Protein AF-E6PZU3-F1 (afdb_monomer)

Structure (mmCIF, N/CA/C/O backbone):
data_AF-E6PZU3-F1
#
_entry.id   AF-E6PZU3-F1
#
loop_
_atom_site.group_PDB
_atom_site.id
_atom_site.type_symbol
_atom_site.label_atom_id
_atom_site.label_alt_id
_atom_site.label_comp_id
_atom_site.label_asym_id
_atom_site.label_entity_id
_atom_site.label_seq_id
_atom_site.pdbx_PDB_ins_code
_atom_site.Cartn_x
_atom_site.Cartn_y
_atom_site.Cartn_z
_atom_site.occupancy
_atom_site.B_iso_or_equiv
_atom_site.auth_seq_id
_atom_site.auth_comp_id
_atom_site.auth_asym_id
_atom_site.auth_atom_id
_atom_site.pdbx_PDB_model_num
ATOM 1 N N . MET A 1 1 ? -8.728 5.069 -2.945 1.00 85.06 1 MET A N 1
ATOM 2 C CA . MET A 1 1 ? -8.361 6.164 -2.012 1.00 85.06 1 MET A CA 1
ATOM 3 C C . MET A 1 1 ? -6.972 5.962 -1.411 1.00 85.06 1 MET A C 1
ATOM 5 O O . MET A 1 1 ? -6.127 6.800 -1.674 1.00 85.06 1 MET A O 1
ATOM 9 N N . VAL A 1 2 ? -6.689 4.875 -0.670 1.00 94.75 2 VAL A N 1
ATOM 10 C CA . VAL A 1 2 ? -5.337 4.643 -0.093 1.00 94.75 2 VAL A CA 1
ATOM 11 C C . VAL A 1 2 ? -4.251 4.498 -1.169 1.00 94.75 2 VAL A C 1
ATOM 13 O O . VAL A 1 2 ? -3.155 5.011 -0.991 1.00 94.75 2 VAL A O 1
ATOM 16 N N . HIS A 1 3 ? -4.580 3.883 -2.307 1.00 95.62 3 HIS A N 1
ATOM 17 C CA . HIS A 1 3 ? -3.703 3.809 -3.481 1.00 95.62 3 HIS A CA 1
ATOM 18 C C . HIS A 1 3 ? -3.194 5.198 -3.920 1.00 95.62 3 HIS A C 1
ATOM 20 O O . HIS A 1 3 ? -1.994 5.452 -3.977 1.00 95.62 3 HIS A O 1
ATOM 26 N N . GLU A 1 4 ? -4.115 6.141 -4.130 1.00 95.69 4 GLU A N 1
ATOM 27 C CA . GLU A 1 4 ? -3.776 7.515 -4.519 1.00 95.69 4 GLU A CA 1
ATOM 28 C C . GLU A 1 4 ? -2.999 8.259 -3.428 1.00 95.69 4 GLU A C 1
ATOM 30 O O . GLU A 1 4 ? -2.091 9.032 -3.726 1.00 95.69 4 GLU A O 1
ATOM 35 N N . LEU A 1 5 ? -3.305 7.993 -2.153 1.00 95.38 5 LEU A N 1
ATOM 36 C CA . LEU A 1 5 ? -2.524 8.533 -1.041 1.00 95.38 5 LEU A CA 1
ATOM 37 C C . LEU A 1 5 ? -1.078 8.021 -1.081 1.00 95.38 5 LEU A C 1
ATOM 39 O O . LEU A 1 5 ? -0.147 8.806 -0.917 1.00 95.38 5 LEU A O 1
ATOM 43 N N . ALA A 1 6 ? -0.869 6.731 -1.344 1.00 94.94 6 ALA A N 1
ATOM 44 C CA . ALA A 1 6 ? 0.468 6.166 -1.487 1.00 94.94 6 ALA A CA 1
ATOM 45 C C . ALA A 1 6 ? 1.221 6.794 -2.672 1.00 94.94 6 ALA A C 1
ATOM 47 O O . ALA A 1 6 ? 2.409 7.106 -2.546 1.00 94.94 6 ALA A O 1
ATOM 48 N N . HIS A 1 7 ? 0.537 7.066 -3.790 1.00 94.12 7 HIS A N 1
ATOM 49 C CA . HIS A 1 7 ? 1.108 7.849 -4.888 1.00 94.12 7 HIS A CA 1
ATOM 50 C C . HIS A 1 7 ? 1.531 9.249 -4.461 1.00 94.12 7 HIS A C 1
ATOM 52 O O . HIS A 1 7 ? 2.650 9.667 -4.762 1.00 94.12 7 HIS A O 1
ATOM 58 N N . GLU A 1 8 ? 0.681 9.948 -3.723 1.00 94.12 8 GLU A N 1
ATOM 59 C CA . GLU A 1 8 ? 0.963 11.298 -3.249 1.00 94.12 8 GLU A CA 1
ATOM 60 C C . GLU A 1 8 ? 2.112 11.342 -2.224 1.00 94.12 8 GLU A C 1
ATOM 62 O O . GLU A 1 8 ? 2.855 12.325 -2.164 1.00 94.12 8 GLU A O 1
ATOM 67 N N . MET A 1 9 ? 2.296 10.285 -1.429 1.00 92.88 9 MET A N 1
ATOM 68 C CA . MET A 1 9 ? 3.371 10.188 -0.434 1.00 92.88 9 MET A CA 1
ATOM 69 C C . MET A 1 9 ? 4.721 9.799 -1.043 1.00 92.88 9 MET A C 1
ATOM 71 O O . MET A 1 9 ? 5.750 10.337 -0.640 1.00 92.88 9 MET A O 1
ATOM 75 N N . LEU A 1 10 ? 4.735 8.859 -1.990 1.00 89.25 10 LEU A N 1
ATOM 76 C CA . LEU A 1 10 ? 5.974 8.269 -2.502 1.00 89.25 10 LEU A CA 1
ATOM 77 C C . LEU A 1 10 ? 6.428 8.877 -3.823 1.00 89.25 10 LEU A C 1
ATOM 79 O O . LEU A 1 10 ? 7.619 9.077 -4.044 1.00 89.25 10 LEU A O 1
ATOM 83 N N . HIS A 1 11 ? 5.500 9.187 -4.721 1.00 83.88 11 HIS A N 1
ATOM 84 C CA . HIS A 1 11 ? 5.802 9.315 -6.146 1.00 83.88 11 HIS A CA 1
ATOM 85 C C . HIS A 1 11 ? 5.836 10.767 -6.618 1.00 83.88 11 HIS A C 1
ATOM 87 O O . HIS A 1 11 ? 5.317 11.114 -7.684 1.00 83.88 11 HIS A O 1
ATOM 93 N N . LYS A 1 12 ? 6.511 11.608 -5.827 1.00 79.62 12 LYS A N 1
ATOM 94 C CA . LYS A 1 12 ? 6.775 13.025 -6.108 1.00 79.62 12 LYS A CA 1
ATOM 95 C C . LYS A 1 12 ? 8.226 13.272 -6.517 1.00 79.62 12 LYS A C 1
ATOM 97 O O . LYS A 1 12 ? 9.131 12.552 -6.103 1.00 79.62 12 LYS A O 1
ATOM 102 N N . ALA A 1 13 ? 8.421 14.328 -7.310 1.00 73.44 13 ALA A N 1
ATOM 103 C CA . ALA A 1 13 ? 9.723 14.889 -7.678 1.00 73.44 13 ALA A CA 1
ATOM 104 C C . ALA A 1 13 ? 10.773 13.820 -8.060 1.00 73.44 13 ALA A C 1
ATOM 106 O O . ALA A 1 13 ? 10.597 13.113 -9.052 1.00 73.44 13 ALA A O 1
ATOM 107 N N . GLU A 1 14 ? 11.842 13.698 -7.273 1.00 64.94 14 GLU A N 1
ATOM 108 C CA . GLU A 1 14 ? 13.017 12.864 -7.553 1.00 64.94 14 GLU A CA 1
ATOM 109 C C . GLU A 1 14 ? 12.714 11.361 -7.590 1.00 64.94 14 GLU A C 1
ATOM 111 O O . GLU A 1 14 ? 13.257 10.636 -8.423 1.00 64.94 14 GLU A O 1
ATOM 116 N N . ARG A 1 15 ? 11.796 10.858 -6.754 1.00 72.75 15 ARG A N 1
ATOM 117 C CA . ARG A 1 15 ? 11.466 9.422 -6.780 1.00 72.75 15 ARG A CA 1
ATOM 118 C C . ARG A 1 15 ? 10.680 9.053 -8.038 1.00 72.75 15 ARG A C 1
ATOM 120 O O . ARG A 1 15 ? 10.820 7.943 -8.551 1.00 72.75 15 ARG A O 1
ATOM 127 N N . ARG A 1 16 ? 9.882 9.983 -8.579 1.00 74.88 16 ARG A N 1
ATOM 128 C CA . ARG A 1 16 ? 9.098 9.749 -9.803 1.00 74.88 16 ARG A CA 1
ATOM 129 C C . ARG A 1 16 ? 9.979 9.593 -11.040 1.00 74.88 16 ARG A C 1
ATOM 131 O O . ARG A 1 16 ? 9.597 8.856 -11.943 1.00 74.88 16 ARG A O 1
ATOM 138 N N . THR A 1 17 ? 11.130 10.262 -11.087 1.00 75.12 17 THR A N 1
ATOM 139 C CA . THR A 1 17 ? 12.107 10.097 -12.174 1.00 75.12 17 THR A CA 1
ATOM 140 C C . THR A 1 17 ? 12.994 8.868 -11.975 1.00 75.12 17 THR A C 1
ATOM 142 O O . THR A 1 17 ? 13.442 8.290 -12.961 1.00 75.12 17 THR A O 1
ATOM 145 N N . ALA A 1 18 ? 13.201 8.427 -10.730 1.00 82.69 18 ALA A N 1
ATOM 146 C CA . ALA A 1 18 ? 14.018 7.259 -10.392 1.00 82.69 18 ALA A C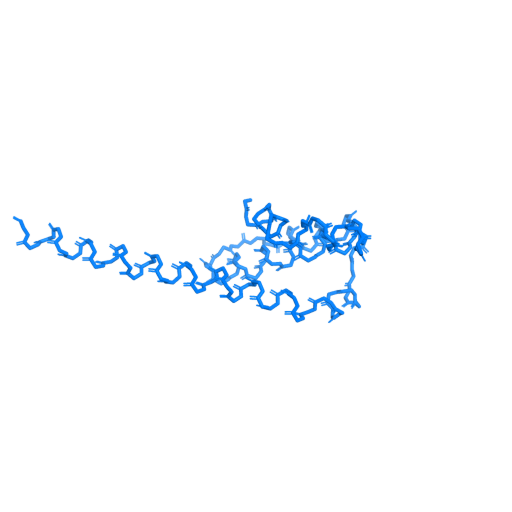A 1
ATOM 147 C C . ALA A 1 18 ? 13.287 5.903 -10.487 1.00 82.69 18 ALA A C 1
ATOM 149 O O . ALA A 1 18 ? 13.928 4.859 -10.401 1.00 82.69 18 ALA A O 1
ATOM 150 N N . THR A 1 19 ? 11.958 5.889 -10.640 1.00 87.75 19 THR A N 1
ATOM 151 C CA . THR A 1 19 ? 11.146 4.659 -10.600 1.00 87.75 19 THR A CA 1
ATOM 152 C C . THR A 1 19 ? 10.295 4.474 -11.855 1.00 87.75 19 THR A C 1
ATOM 154 O O . THR A 1 19 ? 9.805 5.425 -12.469 1.00 87.75 19 THR A O 1
ATOM 157 N N . THR A 1 20 ? 10.084 3.218 -12.251 1.00 93.62 20 THR A N 1
ATOM 158 C CA . THR A 1 20 ? 9.231 2.878 -13.399 1.00 93.62 20 THR A CA 1
ATOM 159 C C . THR A 1 20 ? 7.755 2.913 -13.014 1.00 93.62 20 THR A C 1
ATOM 161 O O . THR A 1 20 ? 7.407 2.815 -11.840 1.00 93.62 20 THR A O 1
ATOM 164 N N . LYS A 1 21 ? 6.851 3.012 -13.999 1.00 93.81 21 LYS A N 1
ATOM 165 C CA . LYS A 1 21 ? 5.405 2.924 -13.732 1.00 93.81 21 LYS A CA 1
ATOM 166 C C . LYS A 1 21 ? 5.058 1.648 -12.954 1.00 93.81 21 LYS A C 1
ATOM 168 O O . LYS A 1 21 ? 4.383 1.742 -11.943 1.00 93.81 21 LYS A O 1
ATOM 173 N N . THR A 1 22 ? 5.589 0.499 -13.365 1.00 96.06 22 THR A N 1
ATOM 174 C CA . THR A 1 22 ? 5.361 -0.791 -12.697 1.00 96.06 22 THR A CA 1
ATOM 175 C C . THR A 1 22 ? 5.764 -0.777 -11.223 1.00 96.06 22 T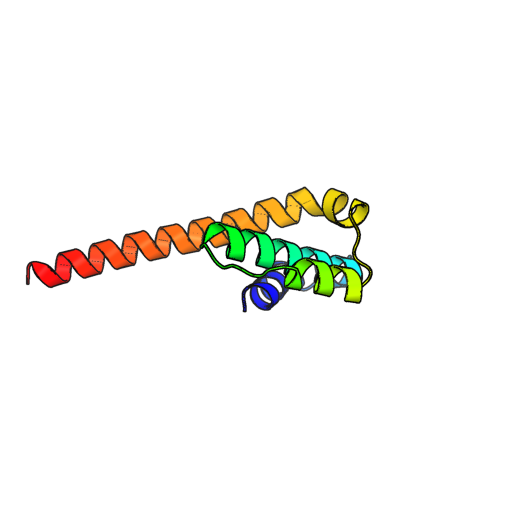HR A C 1
ATOM 177 O O . THR A 1 22 ? 4.979 -1.225 -10.391 1.00 96.06 22 THR A O 1
ATOM 180 N N . VAL A 1 23 ? 6.927 -0.208 -10.876 1.00 95.69 23 VAL A N 1
ATOM 181 C CA . VAL A 1 23 ? 7.345 -0.023 -9.470 1.00 95.69 23 VAL A CA 1
ATOM 182 C C . VAL A 1 23 ? 6.320 0.819 -8.721 1.00 95.69 23 VAL A C 1
ATOM 184 O O . VAL A 1 23 ? 5.853 0.423 -7.658 1.00 95.69 23 VAL A O 1
ATOM 187 N N . ARG A 1 24 ? 5.924 1.957 -9.298 1.00 95.75 24 ARG A N 1
ATOM 188 C CA . ARG A 1 24 ? 5.029 2.907 -8.631 1.00 95.75 24 ARG A CA 1
ATOM 189 C C . ARG A 1 24 ? 3.648 2.324 -8.346 1.00 95.75 24 ARG A C 1
ATOM 191 O O . ARG A 1 24 ? 3.155 2.496 -7.237 1.00 95.75 24 ARG A O 1
ATOM 198 N N . GLU A 1 25 ? 3.050 1.643 -9.320 1.00 96.81 25 GLU A N 1
ATOM 199 C CA . GLU A 1 25 ? 1.740 0.987 -9.173 1.00 96.81 25 GLU A CA 1
ATOM 200 C C . GLU A 1 25 ? 1.821 -0.191 -8.188 1.00 96.81 25 GLU A C 1
ATOM 202 O O . GLU A 1 25 ? 0.933 -0.361 -7.357 1.00 96.81 25 GLU A O 1
ATOM 207 N N . THR A 1 26 ? 2.915 -0.967 -8.225 1.00 97.06 26 THR A N 1
ATOM 208 C CA . THR A 1 26 ? 3.127 -2.101 -7.306 1.00 97.06 26 THR A CA 1
ATOM 209 C C . THR A 1 26 ? 3.264 -1.628 -5.862 1.00 97.06 26 THR A C 1
ATOM 211 O O . THR A 1 26 ? 2.616 -2.176 -4.976 1.00 97.06 26 THR A O 1
ATOM 214 N N . GLU A 1 27 ? 4.074 -0.595 -5.615 1.00 97.25 27 GLU A N 1
ATOM 215 C CA . GLU A 1 27 ? 4.237 -0.008 -4.282 1.00 97.25 27 GLU A CA 1
ATOM 216 C C . GLU A 1 27 ? 2.916 0.570 -3.760 1.00 97.25 27 GLU A C 1
ATOM 218 O O . GLU A 1 27 ? 2.529 0.289 -2.625 1.00 97.25 27 GLU A O 1
ATOM 223 N N . ALA A 1 28 ? 2.212 1.354 -4.585 1.00 97.25 28 ALA A N 1
ATOM 224 C CA . ALA A 1 28 ? 0.967 2.005 -4.186 1.00 97.25 28 ALA A CA 1
ATOM 225 C C . ALA A 1 28 ? -0.138 0.993 -3.855 1.00 97.25 28 ALA A C 1
ATOM 227 O O . ALA A 1 28 ? -0.792 1.106 -2.815 1.00 97.25 28 ALA A O 1
ATOM 228 N N . GLU A 1 29 ? -0.305 -0.031 -4.692 1.00 97.81 29 GLU A N 1
ATOM 229 C CA . GLU A 1 29 ? -1.323 -1.054 -4.471 1.00 97.81 29 GLU A CA 1
ATOM 230 C C . GLU A 1 29 ? -0.974 -1.982 -3.303 1.00 97.81 29 GLU A C 1
ATOM 232 O O . GLU A 1 29 ? -1.850 -2.335 -2.515 1.00 97.81 29 GLU A O 1
ATOM 237 N N . ALA A 1 30 ? 0.305 -2.323 -3.112 1.00 97.62 30 ALA A N 1
ATOM 238 C CA . ALA A 1 30 ? 0.735 -3.106 -1.955 1.00 97.62 30 ALA A CA 1
ATOM 239 C C . ALA A 1 30 ? 0.462 -2.375 -0.631 1.00 97.62 30 ALA A C 1
ATOM 241 O O . ALA A 1 30 ? 0.007 -2.989 0.334 1.00 97.62 30 ALA A O 1
ATOM 242 N N . ILE A 1 31 ? 0.681 -1.057 -0.586 1.00 97.88 31 ILE A N 1
ATOM 243 C CA . ILE A 1 31 ? 0.327 -0.236 0.580 1.00 97.88 31 ILE A CA 1
ATOM 244 C C . ILE A 1 31 ? -1.191 -0.235 0.782 1.00 97.88 31 ILE A C 1
ATOM 246 O O . ILE A 1 31 ? -1.659 -0.475 1.895 1.00 97.88 31 ILE A O 1
ATOM 250 N N . ALA A 1 32 ? -1.976 -0.028 -0.279 1.00 97.12 32 ALA A N 1
ATOM 251 C CA . ALA A 1 32 ? -3.436 -0.066 -0.194 1.00 97.12 32 ALA A CA 1
ATOM 252 C C . ALA A 1 32 ? -3.953 -1.406 0.356 1.00 97.12 32 ALA A C 1
ATOM 254 O O . ALA A 1 32 ? -4.838 -1.410 1.216 1.00 97.12 32 ALA A O 1
ATOM 255 N N . PHE A 1 33 ? -3.354 -2.521 -0.069 1.00 96.88 33 PHE A N 1
ATOM 256 C CA . PHE A 1 33 ? -3.647 -3.852 0.454 1.00 96.88 33 PHE A CA 1
ATOM 257 C C . PHE A 1 33 ? -3.353 -3.964 1.954 1.00 96.88 33 PHE A C 1
ATOM 259 O O . PHE A 1 33 ? -4.226 -4.383 2.714 1.00 96.88 33 PHE A O 1
ATOM 266 N N . VAL A 1 34 ? -2.155 -3.565 2.400 1.00 96.81 34 VAL A N 1
ATOM 267 C CA . VAL A 1 34 ? -1.759 -3.643 3.819 1.00 96.81 34 VAL A CA 1
ATOM 268 C C . VAL A 1 34 ? -2.715 -2.842 4.700 1.00 96.81 34 VAL A C 1
ATOM 270 O O . VAL A 1 34 ? -3.207 -3.367 5.698 1.00 96.81 34 VAL A O 1
ATOM 273 N N . ILE A 1 35 ? -3.028 -1.602 4.315 1.00 96.88 35 ILE A N 1
ATOM 274 C CA . ILE A 1 35 ? -3.947 -0.748 5.078 1.00 96.88 35 ILE A CA 1
ATOM 275 C C . ILE A 1 35 ? -5.358 -1.328 5.078 1.00 96.88 35 ILE A C 1
ATOM 277 O O . ILE A 1 35 ? -5.972 -1.418 6.138 1.00 96.88 35 ILE A O 1
ATOM 281 N N . GLY A 1 36 ? -5.860 -1.771 3.921 1.00 95.38 36 GLY A N 1
ATOM 282 C CA . GLY A 1 36 ? -7.173 -2.403 3.817 1.00 95.38 36 GLY A CA 1
ATOM 283 C C . GLY A 1 36 ? -7.294 -3.611 4.744 1.00 95.38 36 GLY A C 1
ATOM 284 O O . GLY A 1 36 ? -8.242 -3.696 5.520 1.00 95.38 36 GLY A O 1
ATOM 285 N N . LYS A 1 37 ? -6.290 -4.493 4.749 1.00 94.81 37 LYS A N 1
ATOM 286 C CA . LYS A 1 37 ? -6.240 -5.644 5.659 1.00 94.81 37 LYS A CA 1
ATOM 287 C C . LYS A 1 37 ? -6.182 -5.230 7.127 1.00 94.81 37 LYS A C 1
ATOM 289 O O . LYS A 1 37 ? -6.894 -5.823 7.932 1.00 94.81 37 LYS A O 1
ATOM 294 N N . ALA A 1 38 ? -5.365 -4.238 7.471 1.00 94.50 38 ALA A N 1
ATOM 295 C CA . ALA A 1 38 ? -5.196 -3.780 8.847 1.00 94.50 38 ALA A CA 1
ATOM 296 C C . ALA A 1 38 ? -6.479 -3.170 9.434 1.00 94.50 38 ALA A C 1
ATOM 298 O O . ALA A 1 38 ? -6.769 -3.382 10.607 1.00 94.50 38 ALA A O 1
ATOM 299 N N . VAL A 1 39 ? -7.275 -2.469 8.620 1.00 93.50 39 VAL A N 1
ATOM 300 C CA . VAL A 1 39 ? -8.552 -1.872 9.057 1.00 93.50 39 VAL A CA 1
ATOM 301 C C . VAL A 1 39 ? -9.761 -2.798 8.857 1.00 93.50 39 VAL A C 1
ATOM 303 O O . VAL A 1 39 ? -10.897 -2.381 9.063 1.00 93.50 39 VAL A O 1
ATOM 306 N N . GLY A 1 40 ? -9.535 -4.058 8.467 1.00 94.12 40 GLY A N 1
ATOM 307 C CA . GLY A 1 40 ? -10.580 -5.081 8.366 1.00 94.12 40 GLY A CA 1
ATOM 308 C C . GLY A 1 40 ? -11.391 -5.076 7.065 1.00 94.12 40 GLY A C 1
ATOM 309 O O . GLY A 1 40 ? -12.469 -5.662 7.029 1.00 94.12 40 GLY A O 1
ATOM 310 N N . LEU A 1 41 ? -10.901 -4.449 5.992 1.00 93.00 41 LEU A N 1
ATOM 311 C CA . LEU A 1 41 ? -11.536 -4.526 4.674 1.00 93.00 41 LEU A CA 1
ATOM 312 C C . LEU A 1 41 ? -11.228 -5.861 3.988 1.00 93.00 41 LEU A C 1
ATOM 314 O O . LEU A 1 41 ? -10.079 -6.310 3.914 1.00 93.00 41 LEU A O 1
ATOM 318 N N . GLU A 1 42 ? -12.264 -6.466 3.414 1.00 87.88 42 GLU A N 1
ATOM 319 C CA . GLU A 1 42 ? -12.133 -7.613 2.522 1.00 87.88 42 GLU A CA 1
ATOM 320 C C . GLU A 1 42 ? -12.036 -7.137 1.072 1.00 87.88 42 GLU A C 1
ATOM 322 O O . GLU A 1 42 ? -13.007 -6.669 0.484 1.00 87.88 42 GLU A O 1
ATOM 327 N N . THR A 1 43 ? -10.844 -7.250 0.488 1.00 84.50 43 THR A N 1
ATOM 328 C CA . THR A 1 43 ? -10.565 -6.814 -0.890 1.00 84.50 43 THR A CA 1
ATOM 329 C C . THR A 1 43 ? -10.408 -7.975 -1.877 1.00 84.50 43 THR A C 1
ATOM 331 O O . THR A 1 43 ? -10.169 -7.748 -3.062 1.00 84.50 43 THR A O 1
ATOM 334 N N . GLY A 1 44 ? -10.564 -9.223 -1.418 1.00 90.69 44 GLY A N 1
ATOM 335 C CA . GLY A 1 44 ? -10.431 -10.417 -2.257 1.00 90.69 44 GLY A CA 1
ATOM 336 C C . GLY A 1 44 ? -9.092 -10.458 -3.003 1.00 90.69 44 GLY A C 1
ATOM 337 O O . GLY A 1 44 ? -8.035 -10.292 -2.395 1.00 90.69 44 GLY A O 1
ATOM 338 N N . SER A 1 45 ? -9.145 -10.669 -4.321 1.00 92.94 45 SER A N 1
ATOM 339 C CA . SER A 1 45 ? -7.979 -10.649 -5.215 1.00 92.94 45 SER A CA 1
ATOM 340 C C . SER A 1 45 ? -7.671 -9.276 -5.812 1.00 92.94 45 SER A C 1
ATOM 342 O O . SER A 1 45 ? -6.664 -9.158 -6.502 1.00 92.94 45 SER A O 1
ATOM 344 N N . ALA A 1 46 ? -8.474 -8.237 -5.545 1.00 93.94 46 ALA A N 1
ATOM 345 C CA . ALA A 1 46 ? -8.427 -6.978 -6.295 1.00 93.94 46 ALA A CA 1
ATOM 346 C C . ALA A 1 46 ? -7.018 -6.362 -6.359 1.00 93.94 46 ALA A C 1
ATOM 348 O O . ALA A 1 46 ? -6.569 -5.954 -7.427 1.00 93.94 46 ALA A O 1
ATOM 349 N N . SER A 1 47 ? -6.288 -6.369 -5.240 1.00 94.94 47 SER A N 1
ATOM 350 C CA . SER A 1 47 ? -4.916 -5.855 -5.200 1.00 94.94 47 SER A CA 1
ATOM 351 C C . SER A 1 47 ? -3.920 -6.728 -5.961 1.00 94.94 47 SER A C 1
ATOM 353 O O . SER A 1 47 ? -3.027 -6.209 -6.625 1.00 94.94 47 SER A O 1
ATOM 355 N N . ALA A 1 48 ? -4.073 -8.053 -5.914 1.00 95.12 48 ALA A N 1
ATOM 356 C CA . ALA A 1 48 ? -3.228 -8.958 -6.690 1.00 95.12 48 ALA A CA 1
ATOM 357 C C . ALA A 1 48 ? -3.483 -8.799 -8.197 1.00 95.12 48 ALA A C 1
ATOM 359 O O . ALA A 1 48 ? -2.528 -8.715 -8.970 1.00 95.12 48 ALA A O 1
ATOM 360 N N . ASP A 1 49 ? -4.751 -8.688 -8.596 1.00 96.38 49 ASP A N 1
ATOM 361 C CA . ASP A 1 49 ? -5.165 -8.480 -9.985 1.00 96.38 49 ASP A CA 1
ATOM 362 C C . ASP A 1 49 ? -4.623 -7.146 -10.520 1.00 96.38 49 ASP A C 1
ATOM 364 O O . ASP A 1 49 ? -4.078 -7.083 -11.624 1.00 96.38 49 ASP A O 1
ATOM 368 N N . TYR A 1 50 ? -4.692 -6.083 -9.713 1.00 95.19 50 TYR A N 1
ATOM 369 C CA . TYR A 1 50 ? -4.172 -4.764 -10.075 1.00 95.19 50 TYR A CA 1
ATOM 370 C C . TYR A 1 50 ? -2.640 -4.758 -10.198 1.00 95.19 50 TYR A C 1
ATOM 372 O O . TYR A 1 50 ? -2.101 -4.242 -11.178 1.00 95.19 50 TYR A O 1
ATOM 380 N N . ILE A 1 51 ? -1.916 -5.384 -9.262 1.00 95.62 51 ILE A N 1
ATOM 381 C CA . ILE A 1 51 ? -0.451 -5.531 -9.356 1.00 95.62 51 ILE A CA 1
ATOM 382 C C . ILE A 1 51 ? -0.069 -6.263 -10.652 1.00 95.62 51 ILE A C 1
ATOM 384 O O . ILE A 1 51 ? 0.836 -5.825 -11.367 1.00 95.62 51 ILE A O 1
ATOM 388 N N . GLN A 1 52 ? -0.775 -7.343 -10.994 1.00 95.88 52 GLN A N 1
ATOM 389 C CA . GLN A 1 52 ? -0.513 -8.114 -12.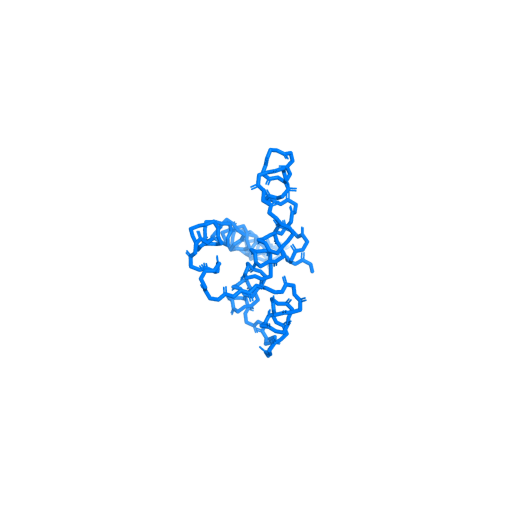212 1.00 95.88 52 GLN A CA 1
ATOM 390 C C . GLN A 1 52 ? -0.836 -7.333 -13.490 1.00 95.88 52 GLN A C 1
ATOM 392 O O . GLN A 1 52 ? -0.069 -7.412 -14.452 1.00 95.88 52 GLN A O 1
ATOM 397 N N . LEU A 1 53 ? -1.910 -6.534 -13.495 1.00 96.38 53 LEU A N 1
ATOM 398 C CA . LEU A 1 53 ? -2.283 -5.668 -14.620 1.00 96.38 53 LEU A CA 1
ATOM 399 C C . LEU A 1 53 ? -1.149 -4.709 -15.017 1.00 96.38 53 LEU A C 1
ATOM 401 O O . LEU A 1 53 ? -0.979 -4.411 -16.198 1.00 96.38 53 LEU A O 1
ATOM 405 N N . TYR A 1 54 ? -0.345 -4.265 -14.047 1.00 95.50 54 TYR A N 1
ATOM 406 C CA . TYR A 1 54 ? 0.816 -3.397 -14.273 1.00 95.50 54 TYR A CA 1
ATOM 407 C C . TYR A 1 54 ? 2.158 -4.131 -14.336 1.00 95.50 54 TYR A C 1
ATOM 409 O O . TYR A 1 54 ? 3.213 -3.487 -14.324 1.00 95.50 54 TYR A O 1
ATOM 417 N N . HIS A 1 55 ? 2.124 -5.459 -14.462 1.00 96.31 55 HIS A N 1
ATOM 418 C CA . HIS A 1 55 ? 3.293 -6.338 -14.545 1.00 96.31 55 HIS A CA 1
ATOM 419 C C . HIS A 1 55 ? 4.177 -6.334 -13.287 1.00 96.31 55 HIS A C 1
ATOM 421 O O . HIS A 1 55 ? 5.371 -6.639 -13.357 1.00 96.31 55 HIS A O 1
ATOM 427 N N . GLY A 1 56 ? 3.600 -5.999 -12.131 1.00 96.12 56 GLY A N 1
ATOM 428 C CA . GLY A 1 56 ? 4.242 -6.201 -10.839 1.00 96.12 56 GLY A CA 1
ATOM 429 C C . GLY A 1 56 ? 4.405 -7.689 -10.530 1.00 96.12 56 GLY A C 1
ATOM 430 O O . GLY A 1 56 ? 3.668 -8.540 -11.032 1.00 96.12 56 GLY A O 1
ATOM 431 N N . ASN A 1 57 ? 5.405 -8.027 -9.720 1.00 95.56 57 ASN A N 1
ATOM 432 C CA . ASN A 1 57 ? 5.722 -9.411 -9.381 1.00 95.56 57 ASN A CA 1
ATOM 433 C C . ASN A 1 57 ? 6.339 -9.523 -7.979 1.00 95.56 57 ASN A C 1
ATOM 435 O O . ASN A 1 57 ? 6.625 -8.521 -7.323 1.00 95.56 57 ASN A O 1
ATOM 439 N N . ALA A 1 58 ? 6.550 -10.759 -7.525 1.00 95.81 58 ALA A N 1
ATOM 440 C CA . ALA A 1 58 ? 7.076 -11.040 -6.193 1.00 95.81 58 ALA A CA 1
ATOM 441 C C . ALA A 1 58 ? 8.499 -10.496 -5.959 1.00 95.81 58 ALA A C 1
ATOM 443 O O . ALA A 1 58 ? 8.779 -10.036 -4.856 1.00 95.81 58 ALA A O 1
ATOM 444 N N . SER A 1 59 ? 9.376 -10.508 -6.975 1.00 96.62 59 SER A N 1
ATOM 445 C CA . SER A 1 59 ? 10.729 -9.931 -6.854 1.00 96.62 59 SER A CA 1
ATOM 446 C C . SER A 1 59 ? 10.640 -8.439 -6.573 1.00 96.62 59 SER A C 1
ATOM 448 O O . SER A 1 59 ? 11.229 -7.947 -5.619 1.00 96.62 59 SER A O 1
ATOM 450 N N . LEU A 1 60 ? 9.806 -7.739 -7.341 1.00 95.44 60 LEU A N 1
ATOM 451 C CA . LEU A 1 60 ? 9.618 -6.306 -7.184 1.00 95.44 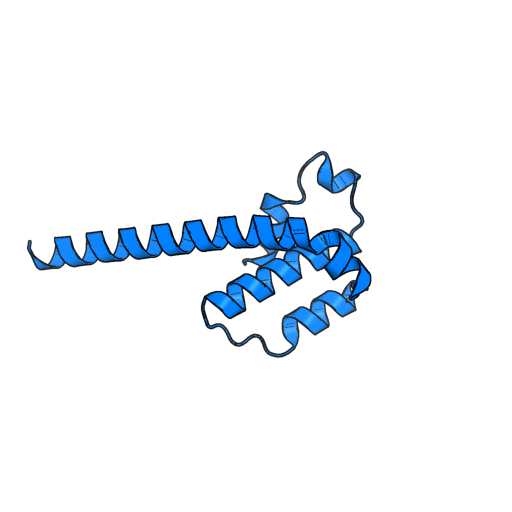60 LEU A CA 1
ATOM 452 C C . LEU A 1 60 ? 8.990 -5.943 -5.834 1.00 95.44 60 LEU A C 1
ATOM 454 O O . LEU A 1 60 ? 9.408 -4.981 -5.199 1.00 95.44 60 LEU A O 1
ATOM 458 N N . LEU A 1 61 ? 8.024 -6.734 -5.360 1.00 95.56 61 LEU A N 1
ATOM 459 C CA . LEU A 1 61 ? 7.477 -6.572 -4.011 1.00 95.56 61 LEU A CA 1
ATOM 460 C C . LEU A 1 61 ? 8.552 -6.739 -2.934 1.00 95.56 61 LEU A C 1
ATOM 462 O O . LEU A 1 61 ? 8.566 -5.975 -1.972 1.00 95.56 61 LEU A O 1
ATOM 466 N N . ALA A 1 62 ? 9.448 -7.716 -3.092 1.00 96.69 62 ALA A N 1
ATOM 467 C CA . ALA A 1 62 ? 10.547 -7.936 -2.160 1.00 96.69 62 ALA A CA 1
ATOM 468 C C . ALA A 1 62 ? 11.558 -6.777 -2.186 1.00 96.69 62 ALA A C 1
ATOM 470 O O . ALA A 1 62 ? 11.967 -6.303 -1.129 1.00 96.69 62 ALA A O 1
ATOM 471 N N . GLU A 1 63 ? 11.909 -6.278 -3.372 1.00 96.25 63 GLU A N 1
ATOM 472 C CA . GLU A 1 63 ? 12.806 -5.129 -3.556 1.00 96.25 63 GLU A CA 1
ATOM 473 C C . GLU A 1 63 ? 12.225 -3.834 -2.965 1.00 96.25 63 GLU A C 1
ATOM 475 O O . GLU A 1 63 ? 12.951 -3.039 -2.370 1.00 96.25 63 GLU A O 1
ATOM 480 N N . SER A 1 64 ? 10.908 -3.639 -3.064 1.00 96.31 64 SER A N 1
ATOM 481 C CA . SER A 1 64 ? 10.204 -2.465 -2.532 1.00 96.31 64 SER A CA 1
ATOM 482 C C . SER A 1 64 ? 9.723 -2.615 -1.080 1.00 96.31 64 SER A C 1
ATOM 484 O O . SER A 1 64 ? 9.111 -1.687 -0.539 1.00 96.31 64 SER A O 1
ATOM 486 N N . LEU A 1 65 ? 9.981 -3.752 -0.422 1.00 96.31 65 LEU A N 1
ATOM 487 C CA . LEU A 1 65 ? 9.338 -4.114 0.847 1.00 96.31 65 LEU A CA 1
ATOM 488 C C . LEU A 1 65 ? 9.583 -3.094 1.964 1.00 96.31 65 LEU A C 1
ATOM 490 O O . LEU A 1 65 ? 8.665 -2.770 2.715 1.00 96.31 65 LEU A O 1
ATOM 494 N N . GLU A 1 66 ? 10.801 -2.558 2.058 1.00 96.88 66 GLU A N 1
ATOM 495 C CA . GLU A 1 66 ? 11.153 -1.557 3.070 1.00 96.88 66 GLU A CA 1
ATOM 496 C C . GLU A 1 66 ? 10.295 -0.291 2.937 1.00 96.88 66 GLU A C 1
ATOM 498 O O . GLU A 1 66 ? 9.791 0.241 3.927 1.00 96.88 66 GLU A O 1
ATOM 503 N N . VAL A 1 67 ? 10.095 0.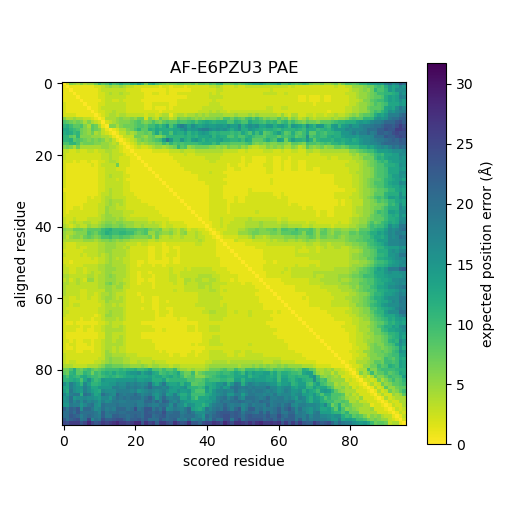181 1.707 1.00 95.69 67 VAL A N 1
ATOM 504 C CA . VAL A 1 67 ? 9.314 1.392 1.430 1.00 95.69 67 VAL A CA 1
ATOM 505 C C . VAL A 1 67 ? 7.831 1.139 1.668 1.00 95.69 67 VAL A C 1
ATOM 507 O O . VAL A 1 67 ? 7.165 1.966 2.290 1.00 95.69 67 VAL A O 1
ATOM 510 N N . ILE A 1 68 ? 7.330 -0.025 1.250 1.00 97.50 68 ILE A N 1
ATOM 511 C CA . ILE A 1 68 ? 5.949 -0.448 1.509 1.00 97.50 68 ILE A CA 1
ATOM 512 C C . ILE A 1 68 ? 5.687 -0.494 3.018 1.00 97.50 68 ILE A C 1
ATOM 514 O O . ILE A 1 68 ? 4.702 0.082 3.486 1.00 97.50 68 ILE A O 1
ATOM 518 N N . GLN A 1 69 ? 6.578 -1.120 3.794 1.00 97.94 69 GLN A N 1
ATOM 519 C CA . GLN A 1 69 ? 6.441 -1.233 5.246 1.00 97.94 69 GLN A CA 1
ATOM 520 C C . GLN A 1 69 ? 6.456 0.144 5.918 1.00 97.94 69 GLN A C 1
ATOM 522 O O . GLN A 1 69 ? 5.541 0.459 6.678 1.00 97.94 69 GLN A O 1
ATOM 527 N N . LYS A 1 70 ? 7.468 0.973 5.632 1.00 97.75 70 LYS A N 1
ATOM 528 C CA . LYS A 1 70 ? 7.624 2.293 6.263 1.00 97.75 70 LYS A CA 1
ATOM 529 C C . LYS A 1 70 ? 6.431 3.200 5.985 1.00 97.75 70 LYS A C 1
ATOM 531 O O . LYS A 1 70 ? 5.892 3.796 6.914 1.00 97.75 70 LYS A O 1
ATOM 536 N N . THR A 1 71 ? 5.981 3.275 4.735 1.00 97.38 71 THR A N 1
ATOM 537 C CA . THR A 1 71 ? 4.830 4.114 4.378 1.00 97.38 71 THR A CA 1
ATOM 538 C C . THR A 1 71 ? 3.538 3.585 4.988 1.00 97.38 71 THR A C 1
ATOM 540 O O . THR A 1 71 ? 2.754 4.370 5.517 1.00 97.38 71 THR A O 1
ATOM 543 N N . SER A 1 72 ? 3.337 2.264 4.997 1.00 97.94 72 SER A N 1
ATOM 544 C CA . SER A 1 72 ? 2.168 1.664 5.650 1.00 97.94 72 SER A CA 1
ATOM 545 C C . SER A 1 72 ? 2.143 1.969 7.149 1.00 97.94 72 SER A C 1
ATOM 547 O O . SER A 1 72 ? 1.099 2.339 7.676 1.00 97.94 72 SER A O 1
ATOM 549 N N . ALA A 1 73 ? 3.292 1.889 7.830 1.00 97.50 73 ALA A N 1
ATOM 550 C CA . ALA A 1 73 ? 3.402 2.206 9.252 1.00 97.50 73 ALA A CA 1
ATOM 551 C C . ALA A 1 73 ? 3.025 3.665 9.554 1.00 97.50 73 ALA A C 1
ATOM 553 O O . ALA A 1 73 ? 2.303 3.921 10.513 1.00 97.50 73 ALA A O 1
ATOM 554 N N . VAL A 1 74 ? 3.451 4.615 8.713 1.00 97.50 74 VAL A N 1
ATOM 555 C CA . VAL A 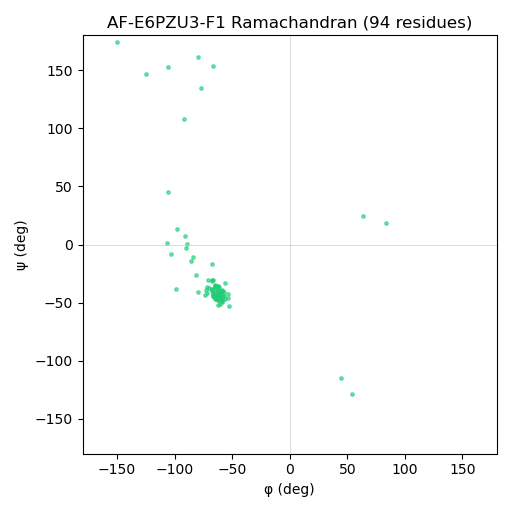1 74 ? 3.068 6.031 8.850 1.00 97.50 74 VAL A CA 1
ATOM 556 C C . VAL A 1 74 ? 1.554 6.212 8.714 1.00 97.50 74 VAL A C 1
ATOM 558 O O . VAL A 1 74 ? 0.948 6.913 9.523 1.00 97.50 74 VAL A O 1
ATOM 561 N N . ILE A 1 75 ? 0.933 5.572 7.718 1.00 96.31 75 ILE A N 1
ATOM 562 C CA . ILE A 1 75 ? -0.516 5.678 7.500 1.00 96.31 75 ILE A CA 1
ATOM 563 C C . ILE A 1 75 ? -1.284 5.059 8.675 1.00 96.31 75 ILE A C 1
ATOM 565 O O . ILE A 1 75 ? -2.213 5.682 9.182 1.00 96.31 75 ILE A O 1
ATOM 569 N N . LEU A 1 76 ? -0.890 3.871 9.144 1.00 96.31 76 LEU A N 1
ATOM 570 C CA . LEU A 1 76 ? -1.547 3.211 10.279 1.00 96.31 76 LEU A CA 1
ATOM 571 C C . LEU A 1 76 ? -1.426 4.023 11.565 1.00 96.31 76 LEU A C 1
ATOM 573 O O . LEU A 1 76 ? -2.437 4.246 12.224 1.00 96.31 76 LEU A O 1
ATOM 577 N N . ALA A 1 77 ? -0.238 4.547 11.871 1.00 95.25 77 ALA A N 1
ATOM 578 C CA . ALA A 1 77 ? -0.046 5.401 13.039 1.00 95.25 77 ALA A CA 1
ATOM 579 C C . ALA A 1 77 ? -0.953 6.646 12.994 1.00 95.25 77 ALA A C 1
ATOM 581 O O . ALA A 1 77 ? -1.530 7.037 14.009 1.00 95.25 77 ALA A O 1
ATOM 582 N N . ALA A 1 78 ? -1.135 7.252 11.814 1.00 94.62 78 ALA A N 1
ATOM 583 C CA . ALA A 1 78 ? -2.048 8.382 11.646 1.00 94.62 78 ALA A CA 1
ATOM 584 C C . ALA A 1 78 ? -3.523 7.985 11.855 1.00 94.62 78 ALA A C 1
ATOM 586 O O . ALA A 1 78 ? -4.285 8.742 12.462 1.00 94.62 78 ALA A O 1
ATOM 587 N N . LEU A 1 79 ? -3.928 6.798 11.391 1.00 92.06 79 LEU A N 1
ATOM 588 C CA . LEU A 1 79 ? -5.281 6.270 11.600 1.00 92.06 79 LEU A CA 1
ATOM 589 C C . LEU A 1 79 ? -5.548 5.959 13.080 1.00 92.06 79 LEU A C 1
ATOM 591 O O . LEU A 1 79 ? -6.589 6.351 13.605 1.00 92.06 79 LEU A O 1
ATOM 595 N N . GLU A 1 80 ? -4.599 5.330 13.774 1.00 90.56 80 GLU A N 1
ATOM 596 C CA . GLU A 1 80 ? -4.686 5.032 15.211 1.00 90.56 80 GLU A CA 1
ATOM 597 C C . GLU A 1 80 ? -4.733 6.311 16.061 1.00 90.56 80 GLU A C 1
ATOM 599 O O . GLU A 1 80 ? -5.574 6.446 16.958 1.00 90.56 80 GLU A O 1
ATOM 604 N N . SER A 1 81 ? -3.887 7.297 15.744 1.00 86.69 81 SER A N 1
ATOM 605 C CA . SER A 1 81 ? -3.921 8.613 16.394 1.00 86.69 81 SER A CA 1
ATOM 606 C C . SER A 1 81 ? -5.251 9.339 16.167 1.00 86.69 81 SER A C 1
ATOM 608 O O . SER A 1 81 ? -5.733 10.034 17.058 1.00 86.69 81 SER A O 1
ATOM 610 N N . SER A 1 82 ? -5.858 9.195 14.988 1.00 80.38 82 SER A N 1
ATOM 611 C CA . SER A 1 82 ? -7.155 9.817 14.694 1.00 80.38 82 SER A CA 1
ATOM 612 C C . SER A 1 82 ? -8.299 9.119 15.436 1.00 80.38 82 SER A C 1
ATOM 614 O O . SER A 1 82 ? -9.200 9.780 15.955 1.00 80.38 82 SER A O 1
ATOM 616 N N . ALA A 1 83 ? -8.256 7.787 15.536 1.00 77.69 83 ALA A N 1
ATOM 617 C CA . ALA A 1 83 ? -9.254 7.004 16.263 1.00 77.69 83 ALA A CA 1
ATOM 618 C C . ALA A 1 83 ? -9.263 7.343 17.762 1.00 77.69 83 ALA A C 1
ATOM 620 O O . ALA A 1 83 ? -10.325 7.572 18.340 1.00 77.69 83 ALA A O 1
ATOM 621 N N . THR A 1 84 ? -8.082 7.441 18.377 1.00 78.25 84 THR A N 1
ATOM 622 C CA . THR A 1 84 ? -7.936 7.813 19.795 1.00 78.25 84 THR A CA 1
ATOM 623 C C . THR A 1 84 ? -8.438 9.228 20.090 1.00 78.25 84 THR A C 1
ATOM 625 O O . THR A 1 84 ? -9.174 9.410 21.059 1.00 78.25 84 THR A O 1
ATOM 628 N N . ALA A 1 85 ? -8.133 10.208 19.233 1.00 72.75 85 ALA A N 1
ATOM 629 C CA . ALA A 1 85 ? -8.674 11.564 19.358 1.00 72.75 85 ALA A CA 1
ATOM 630 C C . ALA A 1 85 ? -10.212 11.585 19.259 1.00 72.75 85 ALA A C 1
ATOM 632 O O . ALA A 1 85 ? -10.883 12.177 20.100 1.00 72.75 85 ALA A O 1
ATOM 633 N N . THR A 1 86 ? -10.778 10.853 18.292 1.00 77.31 86 THR A N 1
ATOM 634 C CA . THR A 1 86 ? -12.238 10.772 18.096 1.00 77.31 86 THR A CA 1
ATOM 635 C C . THR A 1 86 ? -12.948 10.175 19.316 1.00 77.31 86 THR A C 1
ATOM 637 O O . THR A 1 86 ? -14.019 10.639 19.706 1.00 77.31 86 THR A O 1
ATOM 640 N N . MET A 1 87 ? -12.364 9.145 19.939 1.00 73.12 87 MET A N 1
ATOM 641 C CA . MET A 1 87 ? -12.918 8.548 21.157 1.00 73.12 87 MET A CA 1
ATOM 642 C C . MET A 1 87 ? -12.891 9.520 22.340 1.00 73.12 87 MET A C 1
ATOM 644 O O . MET A 1 87 ? -13.884 9.606 23.058 1.00 73.12 87 MET A O 1
ATOM 648 N N . ALA A 1 88 ? -11.798 10.267 22.518 1.00 74.19 88 ALA A N 1
ATOM 649 C CA . ALA A 1 88 ? -11.681 11.259 23.586 1.00 74.19 88 ALA A CA 1
ATOM 650 C C . ALA A 1 88 ? -12.742 12.368 23.458 1.00 74.19 88 ALA A C 1
ATOM 652 O O . ALA A 1 88 ? -13.412 12.695 24.439 1.00 74.19 88 ALA A O 1
ATOM 653 N N . ASP A 1 89 ? -12.962 12.881 22.244 1.00 77.19 89 ASP A N 1
ATOM 654 C CA . ASP A 1 89 ? -13.995 13.889 21.975 1.00 77.19 89 ASP A CA 1
ATOM 655 C C . ASP A 1 89 ? -15.410 13.341 22.229 1.00 77.19 89 ASP A C 1
ATOM 657 O O . ASP A 1 89 ? -16.255 14.011 22.830 1.00 77.19 89 ASP A O 1
ATOM 661 N N . ALA A 1 90 ? -15.670 12.095 21.817 1.00 74.62 90 ALA A N 1
ATOM 662 C CA . ALA A 1 90 ? -16.957 11.437 22.026 1.00 74.62 90 ALA A CA 1
ATOM 663 C C . ALA A 1 90 ? -17.251 11.141 23.507 1.00 74.62 90 ALA A C 1
ATOM 665 O O . ALA A 1 90 ? -18.419 11.115 23.898 1.00 74.62 90 ALA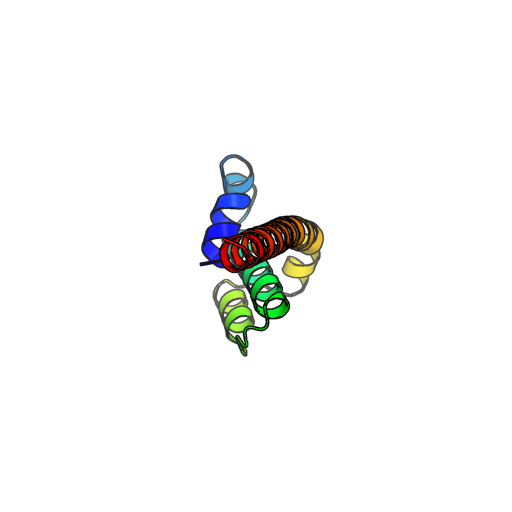 A O 1
ATOM 666 N N . GLU A 1 91 ? -16.230 10.900 24.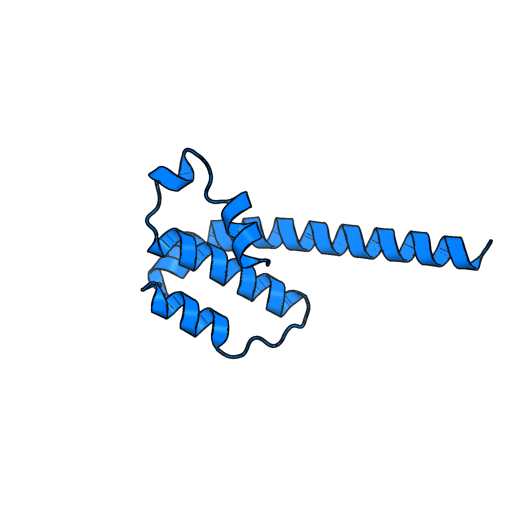333 1.00 76.3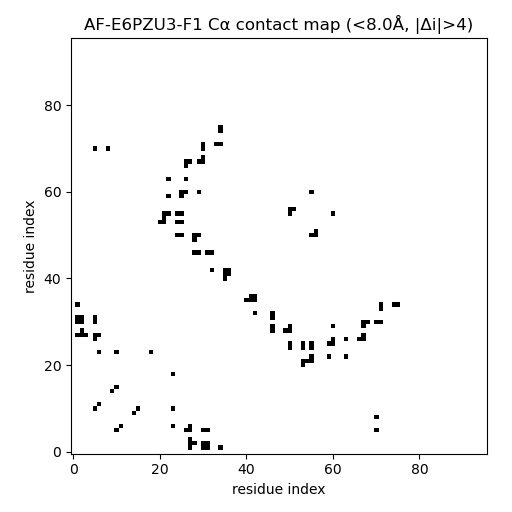1 91 GLU A N 1
ATOM 667 C CA . GLU A 1 91 ? -16.403 10.777 25.783 1.00 76.31 91 GLU A CA 1
ATOM 668 C C . GLU A 1 91 ? -16.663 12.131 26.439 1.00 76.31 91 GLU A C 1
ATOM 670 O O . GLU A 1 91 ? -17.599 12.232 27.229 1.00 76.31 91 GLU A O 1
ATOM 675 N N . LEU A 1 92 ? -15.930 13.184 26.063 1.00 73.19 92 LEU A N 1
ATOM 676 C CA . LEU A 1 92 ? -16.139 14.533 26.598 1.00 73.19 92 LEU A CA 1
ATOM 677 C C . LEU A 1 92 ? -17.571 15.039 26.338 1.00 73.19 92 LEU A C 1
ATOM 679 O O . LEU A 1 92 ? -18.201 15.615 27.223 1.00 73.19 92 LEU A O 1
ATOM 683 N N . ALA A 1 93 ? -18.112 14.756 25.149 1.00 72.00 93 ALA A N 1
ATOM 684 C CA . ALA A 1 93 ? -19.472 15.128 24.758 1.00 72.00 93 ALA A CA 1
ATOM 685 C C . ALA A 1 93 ? -20.586 14.391 25.529 1.00 72.00 93 ALA A C 1
ATOM 687 O O . ALA A 1 93 ? -21.729 14.834 25.495 1.00 72.00 93 ALA A O 1
ATOM 688 N N . LYS A 1 94 ? -20.294 13.276 26.215 1.00 71.31 94 LYS A N 1
ATOM 689 C CA . LYS A 1 94 ? -21.278 12.552 27.048 1.00 71.31 94 LYS A CA 1
ATOM 690 C C . LYS A 1 94 ? -21.383 13.093 28.477 1.00 71.31 94 LYS A C 1
ATOM 692 O O . LYS A 1 94 ? -22.306 12.705 29.188 1.00 71.31 94 LYS A O 1
ATOM 697 N N . VAL A 1 95 ? -20.427 13.917 28.915 1.00 71.38 95 VAL A N 1
ATOM 698 C CA . VAL A 1 95 ? -20.352 14.456 30.291 1.00 71.38 95 VAL A CA 1
ATOM 699 C C . VAL A 1 95 ? -20.814 15.924 30.364 1.00 71.38 95 VAL A C 1
ATOM 701 O O . VAL A 1 95 ? -20.958 16.459 31.462 1.00 71.38 95 VAL A O 1
ATOM 704 N N . ALA A 1 96 ? -21.058 16.562 29.214 1.00 56.03 96 ALA A N 1
ATOM 705 C CA . ALA A 1 96 ? -21.621 17.910 29.080 1.00 56.03 96 ALA A CA 1
ATOM 706 C C . ALA A 1 96 ? -23.136 17.862 28.834 1.00 56.03 96 ALA A C 1
ATOM 708 O O . ALA A 1 96 ? -23.834 18.763 29.352 1.00 56.03 96 ALA A O 1
#

Sequence (96 aa):
MVHELAHEMLHKAERRTATTKTVRETEAEAIAFVIGKAVGLETGSASADYIQLYHGNASLLAESLEVIQKTSAVILAALESSATATMADAELAKVA

Organism: NCBI:txid410659

Mean predicted aligned error: 5.91 Å

pLDDT: mean 90.02, std 9.49, range [56.03, 97.94]

Solvent-accessible surface area (backbone atoms only — not comparable to full-atom values): 5321 Å² total; per-residue (Å²): 109,58,34,59,50,39,39,70,73,57,55,47,75,72,48,44,76,74,46,52,70,39,55,53,52,31,46,15,37,50,30,30,45,54,52,36,51,74,76,69,51,87,62,87,59,55,52,61,55,51,26,48,74,52,69,35,51,71,68,57,52,60,74,43,38,69,60,36,50,54,54,40,51,54,54,49,53,51,52,52,56,49,50,54,51,52,51,53,54,57,53,56,65,72,78,111

Radius of gyration: 16.19 Å; Cα contacts (8 Å, |Δi|>4): 70; chains: 1; bounding box: 36×29×45 Å

Secondary structure (DSSP, 8-state):
-HHHHHHHHHSSHHHHHHS-HHHHHHHHHHHHHHHHHHTT---TTHHHHHHHHTT--HHHHHHTHHHHHHHHHHHHHHHHHHHHHHHHHHHHTTT-

Foldseek 3Di:
DQLVVQCVVQCDDPNVVVDDPLLSQLLSLLLVVLLCVVVPHDPDCVSVVSNVVSPHDPVSCVVCVVVSVVVSVVVVVVVVVVVVVVVVVVVVVVVD